Protein AF-A0ABD1WN96-F1 (afdb_monomer_lite)

Sequence (170 aa):
MPVSLEPLDVGVQIQYNFCCPISLELMRDPVTICTGQMYDRTSIESWVATENTTCPVTRSPLTDFTPILNHTLRRLIQEWCVANWSFGGEIIPTSKQPTYSTMVKNLLNQASSRSAPFDLRLSALRRLRGLTHDSVKNRSVIARNNAREILLAIAFFNLDSNSNSSEFSH

Structure (mmCIF, N/CA/C/O backbone):
data_AF-A0ABD1WN96-F1
#
_entry.id   AF-A0ABD1WN96-F1
#
loop_
_atom_site.group_PDB
_atom_site.id
_atom_site.type_symbol
_atom_site.label_atom_id
_atom_site.label_alt_id
_atom_site.label_comp_id
_atom_site.label_asym_id
_atom_site.label_entity_id
_atom_site.label_seq_id
_atom_site.pdbx_PDB_ins_code
_atom_site.Cartn_x
_atom_site.Cartn_y
_atom_site.Cartn_z
_atom_site.occupancy
_atom_site.B_iso_or_equiv
_atom_site.auth_seq_id
_atom_site.auth_comp_id
_atom_site.auth_asym_id
_atom_site.auth_atom_id
_atom_site.pdbx_PDB_model_num
ATOM 1 N N . MET A 1 1 ? -17.268 47.564 -22.026 1.00 39.34 1 MET A N 1
ATOM 2 C CA . MET A 1 1 ? -16.910 46.941 -20.735 1.00 39.34 1 MET A CA 1
ATOM 3 C C . MET A 1 1 ? -16.570 45.486 -21.015 1.00 39.34 1 MET A C 1
ATOM 5 O O . MET A 1 1 ? -17.352 44.861 -21.722 1.00 39.34 1 MET A O 1
ATOM 9 N N . PRO A 1 2 ? -15.393 44.985 -20.610 1.00 42.41 2 PRO A N 1
ATOM 10 C CA . PRO A 1 2 ? -14.973 43.625 -20.926 1.00 42.41 2 PRO A CA 1
ATOM 11 C C . PRO A 1 2 ? -15.744 42.621 -20.061 1.00 42.41 2 PRO A C 1
ATOM 13 O O . PRO A 1 2 ? -15.842 42.785 -18.849 1.00 42.41 2 PRO A O 1
ATOM 16 N N . VAL A 1 3 ? -16.304 41.599 -20.706 1.00 36.00 3 VAL A N 1
ATOM 17 C CA . VAL A 1 3 ? -16.844 40.404 -20.052 1.00 36.00 3 VAL A CA 1
ATOM 18 C C . VAL A 1 3 ? -15.642 39.579 -19.598 1.00 36.00 3 VAL A C 1
ATOM 20 O O . VAL A 1 3 ? -14.926 39.024 -20.430 1.00 36.00 3 VAL A O 1
ATOM 23 N N . SER A 1 4 ? -15.379 39.565 -18.291 1.00 37.28 4 SER A N 1
ATOM 24 C CA . SER A 1 4 ? -14.404 38.659 -17.687 1.00 37.28 4 SER A CA 1
ATOM 25 C C . SER A 1 4 ? -14.896 37.227 -17.856 1.00 37.28 4 SER A C 1
ATOM 27 O O . SER A 1 4 ? -15.958 36.861 -17.358 1.00 37.28 4 SER A O 1
ATOM 29 N N . LEU A 1 5 ? -14.120 36.428 -18.582 1.00 44.72 5 LEU A N 1
ATOM 30 C CA . LEU A 1 5 ? -14.205 34.976 -18.540 1.00 44.72 5 LEU A CA 1
ATOM 31 C C . LEU A 1 5 ? -13.760 34.549 -17.136 1.00 44.72 5 LEU A C 1
ATOM 33 O O . LEU A 1 5 ? -12.572 34.604 -16.822 1.00 44.72 5 LEU A O 1
ATOM 37 N N . GLU A 1 6 ? -14.717 34.187 -16.284 1.00 44.81 6 GLU A N 1
ATOM 38 C CA . GLU A 1 6 ? -14.441 33.464 -15.041 1.00 44.81 6 GLU A CA 1
ATOM 39 C C . GLU A 1 6 ? -13.684 32.171 -15.398 1.00 44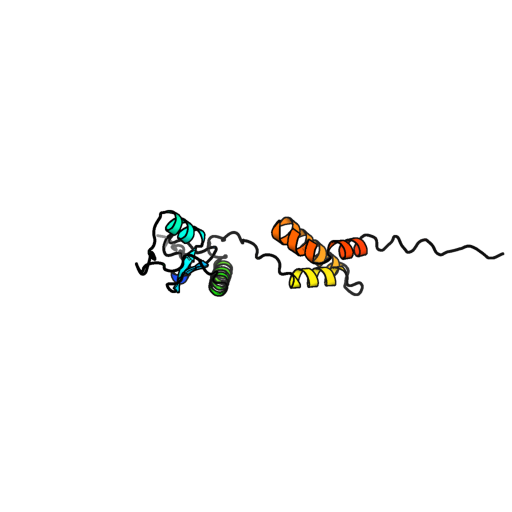.81 6 GLU A C 1
ATOM 41 O O . GLU A 1 6 ? -14.123 31.438 -16.296 1.00 44.81 6 GLU A O 1
ATOM 46 N N . PRO A 1 7 ? -12.544 31.868 -14.755 1.00 43.16 7 PRO A N 1
ATOM 47 C CA . PRO A 1 7 ? -11.903 30.577 -14.921 1.00 43.16 7 PRO A CA 1
ATOM 48 C C . PRO A 1 7 ? -12.862 29.519 -14.380 1.00 43.16 7 PRO A C 1
ATOM 50 O O . PRO A 1 7 ? -13.301 29.610 -13.236 1.00 43.16 7 PRO A O 1
ATOM 53 N N . LEU A 1 8 ? -13.192 28.518 -15.195 1.00 40.47 8 LEU A N 1
ATOM 54 C CA . LEU A 1 8 ? -13.813 27.294 -14.705 1.00 40.47 8 LEU A CA 1
ATOM 55 C C . LEU A 1 8 ? -12.896 26.742 -13.609 1.00 40.47 8 LEU A C 1
ATOM 57 O O . LEU A 1 8 ? -11.812 26.240 -13.911 1.00 40.47 8 LEU A O 1
ATOM 61 N N . ASP A 1 9 ? -13.314 26.873 -12.353 1.00 46.03 9 ASP A N 1
ATOM 62 C CA . ASP A 1 9 ? -12.767 26.106 -11.245 1.00 46.03 9 ASP A CA 1
ATOM 63 C C . ASP A 1 9 ? -13.087 24.641 -11.543 1.00 46.03 9 ASP A C 1
ATOM 65 O O . ASP A 1 9 ? -14.139 24.109 -11.186 1.00 46.03 9 ASP A O 1
ATOM 69 N N . VAL A 1 10 ? -12.212 23.992 -12.312 1.00 46.16 10 VAL A N 1
ATOM 70 C CA . VAL A 1 10 ? -12.230 22.544 -12.511 1.00 46.16 10 VAL A CA 1
ATOM 71 C C . VAL A 1 10 ? -11.666 21.933 -11.231 1.00 46.16 10 VAL A C 1
ATOM 73 O O . VAL A 1 10 ? -10.596 21.330 -11.215 1.00 46.16 10 VAL A O 1
ATOM 76 N N . GLY A 1 11 ? -12.378 22.155 -10.126 1.00 49.38 11 GLY A N 1
ATOM 77 C CA . GLY A 1 11 ? -12.116 21.519 -8.854 1.00 49.38 11 GLY A CA 1
ATOM 78 C C . GLY A 1 11 ? -12.316 20.025 -9.047 1.00 49.38 11 GLY A C 1
ATOM 79 O O . GLY A 1 11 ? -13.407 19.561 -9.384 1.00 49.38 11 GLY A O 1
ATOM 80 N N . VAL A 1 12 ? -11.242 19.263 -8.884 1.00 56.31 12 VAL A N 1
ATOM 81 C CA . VAL A 1 12 ? -11.274 17.804 -8.910 1.00 56.31 12 VAL A CA 1
ATOM 82 C C . VAL A 1 12 ? -12.282 17.320 -7.861 1.00 56.31 12 VAL A C 1
ATOM 84 O O . VAL A 1 12 ? -12.008 17.347 -6.663 1.00 56.31 12 VAL A O 1
ATOM 87 N N . GLN A 1 13 ? -13.466 16.882 -8.297 1.00 59.56 13 GLN A N 1
ATOM 88 C CA . GLN A 1 13 ? -14.467 16.314 -7.396 1.00 59.56 13 GLN A CA 1
ATOM 89 C C . GLN A 1 13 ? -14.025 14.915 -6.973 1.00 59.56 13 GLN A C 1
ATOM 91 O O . GLN A 1 13 ? -14.141 13.937 -7.720 1.00 59.56 13 GLN A O 1
ATOM 96 N N . ILE A 1 14 ? -13.498 14.824 -5.754 1.00 67.00 14 ILE A N 1
ATOM 97 C CA . ILE A 1 14 ? -13.201 13.547 -5.115 1.00 67.00 14 ILE A CA 1
ATOM 98 C C . ILE A 1 14 ? -14.518 12.830 -4.852 1.00 67.00 14 ILE A C 1
ATOM 100 O O . ILE A 1 14 ? -15.425 13.387 -4.231 1.00 67.00 14 ILE A O 1
ATOM 104 N N . GLN A 1 15 ? -14.642 11.586 -5.317 1.00 75.19 15 GLN A N 1
ATOM 105 C CA . GLN A 1 15 ? -15.803 10.786 -4.949 1.00 75.19 15 GLN A CA 1
ATOM 106 C C . GLN A 1 15 ? -15.797 10.556 -3.438 1.00 75.19 15 GLN A C 1
ATOM 108 O O . GLN A 1 15 ? -14.793 10.117 -2.884 1.00 75.19 15 GLN A O 1
ATOM 113 N N . TYR A 1 16 ? -16.9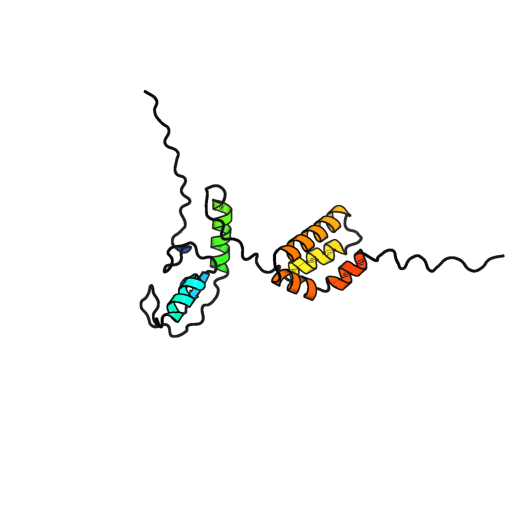37 10.786 -2.785 1.00 74.25 16 TYR A N 1
ATOM 114 C CA . TYR A 1 16 ? -17.097 10.624 -1.334 1.00 74.25 16 TYR A CA 1
ATOM 115 C C . TYR A 1 16 ? -16.633 9.248 -0.818 1.00 74.25 16 TYR A C 1
ATOM 117 O O . TYR A 1 16 ? -16.118 9.142 0.289 1.00 74.25 16 TYR A O 1
ATOM 125 N N . ASN A 1 17 ? -16.744 8.206 -1.651 1.00 78.94 17 ASN A N 1
ATOM 126 C CA . ASN A 1 17 ? -16.298 6.840 -1.361 1.00 78.94 17 ASN A CA 1
ATOM 127 C C . ASN A 1 17 ? -14.775 6.679 -1.225 1.00 78.94 17 ASN A C 1
ATOM 129 O O . ASN A 1 17 ? -14.309 5.634 -0.774 1.00 78.94 17 ASN A O 1
ATOM 133 N N . PHE A 1 18 ? -13.995 7.673 -1.648 1.00 84.31 18 PHE A N 1
ATOM 134 C CA . PHE A 1 18 ? -12.538 7.681 -1.540 1.00 84.31 18 PHE A CA 1
ATOM 135 C C . PHE A 1 18 ? -12.041 8.454 -0.319 1.00 84.31 18 PHE A C 1
ATOM 137 O O . PHE A 1 18 ? -10.856 8.369 0.004 1.00 84.31 18 PHE A O 1
ATOM 144 N N . CYS A 1 19 ? -12.925 9.177 0.370 1.00 85.88 19 CYS A N 1
ATOM 145 C CA . CYS A 1 19 ? -12.580 9.952 1.551 1.00 85.88 19 CYS A CA 1
ATOM 146 C C . CYS A 1 19 ? -12.834 9.154 2.830 1.00 85.88 19 CYS A C 1
ATOM 148 O O . CYS A 1 19 ? -13.842 8.463 2.971 1.00 85.88 19 CYS A O 1
ATOM 150 N N . CYS A 1 20 ? -11.921 9.267 3.789 1.00 87.31 20 CYS A N 1
ATOM 151 C CA . CYS A 1 20 ? -12.079 8.696 5.116 1.00 87.31 20 CYS A CA 1
ATOM 152 C C . CYS A 1 20 ? -13.243 9.390 5.844 1.00 87.31 20 CYS A C 1
ATOM 154 O O . CYS A 1 20 ? -13.211 10.609 5.982 1.00 87.31 20 CYS A O 1
ATOM 156 N N . PRO A 1 21 ? -14.229 8.662 6.396 1.00 87.06 21 PRO A N 1
ATOM 157 C CA . PRO A 1 21 ? -15.321 9.283 7.150 1.00 87.06 21 PRO A CA 1
ATOM 158 C C . PRO A 1 21 ? -14.878 9.995 8.439 1.00 87.06 21 PRO A C 1
ATOM 160 O O . PRO A 1 21 ? -15.650 10.770 8.992 1.00 87.06 21 PRO A O 1
ATOM 163 N N . ILE A 1 22 ? -13.670 9.706 8.941 1.00 86.94 22 ILE A N 1
ATOM 164 C CA . ILE A 1 22 ? -13.111 10.331 10.150 1.00 86.94 22 ILE A CA 1
ATOM 165 C C . ILE A 1 22 ? -12.330 11.596 9.785 1.00 86.94 22 ILE A C 1
ATOM 167 O O . ILE A 1 22 ? -12.624 12.661 10.314 1.00 86.94 22 ILE A O 1
ATOM 171 N N . SER A 1 23 ? -11.330 11.487 8.900 1.00 84.06 23 SER A N 1
ATOM 172 C CA . SER A 1 23 ? -10.483 12.634 8.541 1.00 84.06 23 SER A CA 1
ATOM 173 C C . SER A 1 23 ? -11.097 13.532 7.470 1.00 84.06 23 SER A C 1
ATOM 175 O O . SER A 1 23 ? -10.634 14.650 7.295 1.00 84.06 23 SER A O 1
ATOM 177 N N . LEU A 1 24 ? -12.122 13.057 6.753 1.00 84.75 24 LEU A N 1
ATOM 178 C CA . LEU A 1 24 ? -12.730 13.706 5.583 1.00 84.75 24 LEU A CA 1
ATOM 179 C C . LEU A 1 24 ? -11.750 13.952 4.424 1.00 84.75 24 LEU A C 1
ATOM 181 O O . LEU A 1 24 ? -12.080 14.630 3.455 1.00 84.75 24 LEU A O 1
ATOM 185 N N . GLU A 1 25 ? -10.571 13.339 4.491 1.00 84.44 25 GLU A N 1
ATOM 186 C CA . GLU A 1 25 ? -9.518 13.419 3.486 1.00 84.44 25 GLU A CA 1
ATOM 187 C C . GLU A 1 25 ? -9.458 12.143 2.647 1.00 84.44 25 GLU A C 1
ATOM 189 O O . GLU A 1 25 ? -9.919 11.074 3.061 1.00 84.44 25 GLU A O 1
ATOM 194 N N . LEU A 1 26 ? -8.839 12.239 1.471 1.00 84.12 26 LEU A N 1
ATOM 195 C CA . LEU A 1 26 ? -8.599 11.105 0.586 1.00 84.12 26 LEU A CA 1
ATOM 196 C C . LEU A 1 26 ? -7.809 9.993 1.305 1.00 84.12 26 LEU A C 1
ATOM 198 O O . LEU A 1 26 ? -6.717 10.228 1.827 1.00 84.12 26 LEU A O 1
ATOM 202 N N . MET A 1 27 ? -8.338 8.766 1.311 1.00 86.75 27 MET A N 1
ATOM 203 C CA . MET A 1 27 ? -7.701 7.635 1.992 1.00 86.75 27 MET A CA 1
ATOM 2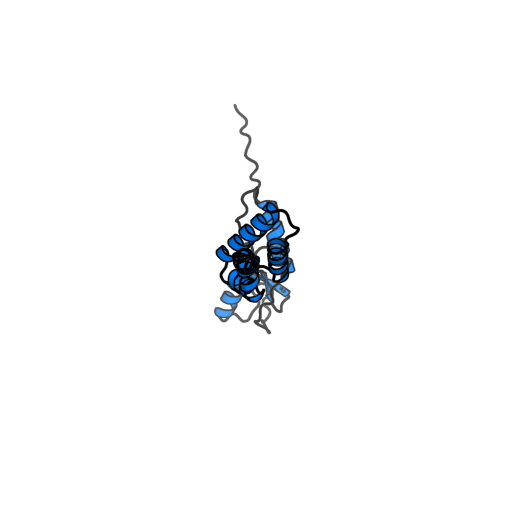04 C C . MET A 1 27 ? -6.373 7.266 1.318 1.00 86.75 27 MET A C 1
ATOM 206 O O . MET A 1 27 ? -6.316 7.031 0.108 1.00 86.75 27 MET A O 1
ATOM 210 N N . ARG A 1 28 ? -5.301 7.136 2.108 1.00 82.44 28 ARG A N 1
ATOM 211 C CA . ARG A 1 28 ? -3.974 6.726 1.616 1.00 82.44 28 ARG A CA 1
ATOM 212 C C . ARG A 1 28 ? -3.771 5.225 1.734 1.00 82.44 28 ARG A C 1
ATOM 214 O O . ARG A 1 28 ? -3.186 4.601 0.843 1.00 82.44 28 ARG A O 1
ATOM 221 N N . ASP A 1 29 ? -4.257 4.648 2.826 1.00 84.44 29 ASP A N 1
ATOM 222 C CA . ASP A 1 29 ? -4.276 3.210 3.052 1.00 84.44 29 ASP A CA 1
ATOM 223 C C . ASP A 1 29 ? -5.686 2.773 3.471 1.00 84.44 29 ASP A C 1
ATOM 225 O O . ASP A 1 29 ? -5.968 2.678 4.668 1.00 84.44 29 ASP A O 1
ATOM 229 N N . PRO A 1 30 ? -6.593 2.549 2.497 1.00 89.25 30 PRO A N 1
ATOM 230 C CA . PRO A 1 30 ? -7.974 2.204 2.791 1.00 89.25 30 PRO A CA 1
ATOM 231 C C . PRO A 1 30 ? -8.058 0.818 3.429 1.00 89.25 30 PRO A C 1
ATOM 233 O O . PRO A 1 30 ? -7.700 -0.201 2.827 1.00 89.25 30 PRO A O 1
ATOM 236 N N . VAL A 1 31 ? -8.582 0.777 4.645 1.00 89.44 31 VAL A N 1
ATOM 237 C CA . VAL A 1 31 ? -8.839 -0.442 5.403 1.00 89.44 31 VAL A CA 1
ATOM 238 C C . VAL A 1 31 ? -10.328 -0.595 5.667 1.00 89.44 31 VAL A C 1
ATOM 240 O O . VAL A 1 31 ? -11.045 0.377 5.881 1.00 89.44 31 VAL A O 1
ATOM 243 N N . THR A 1 32 ? -10.801 -1.832 5.629 1.00 90.00 32 THR A N 1
ATOM 244 C CA . THR A 1 32 ? -12.171 -2.221 5.951 1.00 90.00 32 THR A CA 1
ATOM 245 C C . THR A 1 32 ? -12.199 -2.808 7.353 1.00 90.00 32 THR A C 1
ATOM 247 O O . THR A 1 32 ? -11.374 -3.658 7.689 1.00 90.00 32 THR A O 1
ATOM 250 N N . ILE A 1 33 ? -13.140 -2.352 8.170 1.00 89.56 33 ILE A N 1
ATOM 251 C CA . ILE A 1 33 ? -13.388 -2.924 9.498 1.00 89.56 33 ILE A CA 1
ATOM 252 C C . ILE A 1 33 ? -14.520 -3.955 9.451 1.00 89.56 33 ILE A C 1
ATOM 254 O O . ILE A 1 33 ? -15.225 -4.072 8.450 1.00 89.56 33 ILE A O 1
ATOM 258 N N . CYS A 1 34 ? -14.735 -4.674 10.555 1.00 84.81 34 CYS A N 1
ATOM 259 C CA . CYS A 1 34 ? -15.768 -5.708 10.685 1.00 84.81 34 CYS A CA 1
ATOM 260 C C . CYS A 1 34 ? -17.191 -5.243 10.314 1.00 84.81 34 CYS A C 1
ATOM 262 O O . CYS A 1 34 ? -18.003 -6.046 9.866 1.00 84.81 34 CYS A O 1
ATOM 264 N N . THR A 1 35 ? -17.490 -3.947 10.426 1.00 85.06 35 THR A N 1
ATOM 265 C CA . THR A 1 35 ? -18.787 -3.368 10.032 1.00 85.06 35 THR A CA 1
ATOM 266 C C . THR A 1 35 ? -18.935 -3.133 8.523 1.00 85.06 35 THR A C 1
ATOM 268 O O . THR A 1 35 ? -19.954 -2.603 8.085 1.00 85.06 35 THR A O 1
ATOM 271 N N . GLY A 1 36 ? -17.920 -3.472 7.720 1.00 85.69 36 GLY A N 1
ATOM 272 C CA . GLY A 1 36 ? -17.893 -3.248 6.272 1.00 85.69 36 GLY A CA 1
ATOM 273 C C . GLY A 1 36 ? -17.614 -1.799 5.861 1.00 85.69 36 GLY A C 1
ATOM 274 O O . GLY A 1 36 ? -17.565 -1.502 4.671 1.00 85.69 36 GLY A O 1
ATOM 275 N N . GLN A 1 37 ? -17.418 -0.893 6.824 1.00 87.56 37 GLN A N 1
ATOM 276 C CA . GLN A 1 37 ? -17.052 0.499 6.566 1.00 87.56 37 GLN A CA 1
ATOM 277 C C . GLN A 1 37 ? -15.554 0.636 6.285 1.00 87.56 37 GLN A C 1
ATOM 279 O O . GLN A 1 37 ? -14.739 -0.135 6.803 1.00 87.56 37 GLN A O 1
ATOM 284 N N . MET A 1 38 ? -15.201 1.632 5.472 1.00 89.69 38 MET A N 1
ATOM 285 C CA . MET A 1 38 ? -13.830 1.872 5.025 1.00 89.69 38 MET A CA 1
ATOM 286 C C . MET A 1 38 ? -13.279 3.163 5.624 1.00 89.69 38 MET A C 1
ATOM 288 O O . MET A 1 38 ? -13.957 4.188 5.640 1.00 89.69 38 MET A O 1
ATOM 292 N N . TYR A 1 39 ? -12.041 3.105 6.097 1.00 90.19 39 TYR A N 1
ATOM 293 C CA . TYR A 1 39 ? -11.335 4.220 6.720 1.00 90.19 39 TYR A CA 1
ATOM 294 C C . TYR A 1 39 ? -9.892 4.257 6.234 1.00 90.19 39 TYR A C 1
ATOM 296 O O . TYR A 1 39 ? -9.372 3.258 5.737 1.00 90.19 39 TYR A O 1
ATOM 304 N N . ASP A 1 40 ? -9.214 5.384 6.427 1.00 90.75 40 ASP A N 1
ATOM 305 C CA . ASP A 1 40 ? -7.757 5.376 6.383 1.00 90.75 40 ASP A CA 1
ATOM 306 C C . ASP A 1 40 ? -7.203 4.653 7.619 1.00 90.75 40 ASP A C 1
ATOM 308 O O . ASP A 1 40 ? -7.708 4.837 8.733 1.00 90.75 40 ASP A O 1
ATOM 312 N N . ARG A 1 41 ? -6.155 3.842 7.424 1.00 88.56 41 ARG A N 1
ATOM 313 C CA . ARG A 1 41 ? -5.504 3.076 8.496 1.00 88.56 41 ARG A CA 1
ATOM 314 C C . ARG A 1 41 ? -5.169 3.953 9.702 1.00 88.56 41 ARG A C 1
ATOM 316 O O . ARG A 1 41 ? -5.490 3.582 10.825 1.00 88.56 41 ARG A O 1
ATOM 323 N N . THR A 1 42 ? -4.561 5.116 9.472 1.00 87.94 42 THR A N 1
ATOM 324 C CA . THR A 1 42 ? -4.102 5.983 10.567 1.00 87.94 42 THR A CA 1
ATOM 325 C C . THR A 1 42 ? -5.271 6.546 11.370 1.00 87.94 42 THR A C 1
ATOM 327 O O . THR A 1 42 ? -5.209 6.617 12.596 1.00 87.94 42 THR A O 1
ATOM 330 N N . SER A 1 43 ? -6.373 6.881 10.692 1.00 90.75 43 SER A N 1
ATOM 331 C CA . SER A 1 43 ? -7.571 7.421 11.332 1.00 90.75 43 SER A CA 1
ATOM 332 C C . SER A 1 43 ? -8.267 6.386 12.212 1.00 90.75 43 SER A C 1
ATOM 334 O O . SER A 1 43 ? -8.640 6.703 13.339 1.00 90.75 43 SER A O 1
ATOM 336 N N . ILE A 1 44 ? -8.436 5.150 11.726 1.00 88.81 44 ILE A N 1
ATOM 337 C CA . ILE A 1 44 ? -9.101 4.105 12.514 1.00 88.81 44 ILE A CA 1
ATOM 338 C C . ILE A 1 44 ? -8.212 3.586 13.648 1.00 88.81 44 ILE A C 1
ATOM 340 O O . ILE A 1 44 ? -8.712 3.339 14.741 1.00 88.81 44 ILE A O 1
ATOM 344 N N . GLU A 1 45 ? -6.897 3.487 13.434 1.00 88.31 45 GLU A N 1
ATOM 345 C CA . GLU A 1 45 ? -5.950 3.127 14.495 1.00 88.31 45 GLU A CA 1
ATOM 346 C C . GLU A 1 45 ? -5.953 4.188 15.606 1.00 88.31 45 GLU A C 1
ATOM 348 O O . GLU A 1 45 ? -6.049 3.840 16.782 1.00 88.31 45 GLU A O 1
ATOM 353 N N . SER A 1 46 ? -5.949 5.479 15.252 1.00 89.31 46 SER A N 1
ATOM 354 C CA . SER A 1 46 ? -6.068 6.573 16.227 1.00 89.31 46 SER A CA 1
ATOM 355 C C . SER A 1 46 ? -7.412 6.561 16.963 1.00 89.31 46 SER A C 1
ATOM 357 O O . SER A 1 46 ? -7.463 6.853 18.159 1.00 89.31 46 SER A O 1
ATOM 359 N N . TRP A 1 47 ? -8.504 6.235 16.266 1.00 89.06 47 TRP A N 1
ATOM 360 C CA . TRP A 1 47 ? -9.834 6.137 16.867 1.00 89.06 47 TRP A CA 1
ATOM 361 C C . TRP A 1 47 ? -9.884 5.061 17.955 1.00 89.06 47 TRP A C 1
ATOM 363 O O . TRP A 1 47 ? -10.304 5.345 19.077 1.00 89.06 47 TRP A O 1
ATOM 373 N N . VAL A 1 48 ? -9.390 3.860 17.643 1.00 86.25 48 VAL A N 1
ATOM 374 C CA . VAL A 1 48 ? -9.324 2.730 18.582 1.00 86.25 48 VAL A CA 1
ATOM 375 C C . VAL A 1 48 ? -8.343 3.011 19.724 1.00 86.25 48 VAL A C 1
ATOM 377 O O . VAL A 1 48 ? -8.619 2.659 20.868 1.00 86.25 48 VAL A O 1
ATOM 380 N N . ALA A 1 49 ? -7.233 3.705 19.449 1.00 86.50 49 ALA A N 1
ATOM 381 C CA . ALA A 1 49 ? -6.266 4.108 20.471 1.00 86.50 49 ALA A CA 1
ATOM 382 C C . ALA A 1 49 ? -6.842 5.091 21.509 1.00 86.50 49 ALA A C 1
ATOM 384 O O . ALA A 1 49 ? -6.319 5.179 22.614 1.00 86.50 49 ALA A O 1
ATOM 385 N N . THR A 1 50 ? -7.930 5.796 21.181 1.00 86.25 50 THR A N 1
ATOM 386 C CA . THR A 1 50 ? -8.626 6.730 22.089 1.00 86.25 50 THR A CA 1
ATOM 387 C C . THR A 1 50 ? -9.715 6.018 22.918 1.00 86.25 50 THR A C 1
ATOM 389 O O . THR A 1 50 ? -10.703 6.627 23.305 1.00 86.25 50 THR A O 1
ATOM 392 N N . GLU A 1 51 ? -9.578 4.706 23.144 1.00 81.56 51 GLU A N 1
ATOM 393 C CA . GLU A 1 51 ? -10.536 3.843 23.867 1.00 81.56 51 GLU A CA 1
ATOM 394 C C . GLU A 1 51 ? -11.951 3.772 23.252 1.00 81.56 51 GLU A C 1
ATOM 396 O O . GLU A 1 51 ? -12.889 3.254 23.863 1.00 81.56 51 GLU A O 1
ATOM 401 N N . ASN A 1 52 ? -12.126 4.221 22.005 1.00 83.12 52 ASN A N 1
ATOM 402 C CA . ASN A 1 52 ? -13.407 4.092 21.320 1.00 83.12 52 ASN A CA 1
ATOM 403 C C . ASN A 1 52 ? -13.593 2.663 20.797 1.00 83.12 52 ASN A C 1
ATOM 405 O O . ASN A 1 52 ? -12.892 2.201 19.898 1.00 83.12 52 ASN A O 1
ATOM 409 N N . THR A 1 53 ? -14.608 1.978 21.316 1.00 83.56 53 THR A N 1
ATOM 410 C CA . THR A 1 53 ? -14.954 0.591 20.954 1.00 83.56 53 THR A CA 1
ATOM 411 C C . THR A 1 53 ? -16.107 0.494 19.956 1.00 83.56 53 THR A C 1
ATOM 413 O O . THR A 1 53 ? -16.664 -0.579 19.742 1.00 83.56 53 THR A O 1
ATOM 416 N N . THR A 1 54 ? -16.494 1.606 19.331 1.00 87.31 54 THR A N 1
ATOM 417 C CA . THR A 1 54 ? -17.624 1.667 18.395 1.00 87.31 54 THR A CA 1
ATOM 418 C C . THR A 1 54 ? -17.186 2.141 17.019 1.00 87.31 54 THR A C 1
ATOM 420 O O . THR A 1 54 ? -16.205 2.865 16.869 1.00 87.31 54 THR A O 1
ATOM 423 N N . CYS A 1 55 ? -17.913 1.725 15.986 1.00 84.62 55 CYS A N 1
ATOM 424 C CA . CYS A 1 55 ? -17.698 2.204 14.630 1.00 84.62 55 CYS A CA 1
ATOM 425 C C . CYS A 1 55 ? -18.173 3.667 14.504 1.00 84.62 55 CYS A C 1
ATOM 427 O O . CYS A 1 55 ? -19.337 3.938 14.809 1.00 84.62 55 CYS A O 1
ATOM 429 N N . PRO A 1 56 ? -17.346 4.595 13.983 1.00 84.19 56 PRO A N 1
ATOM 430 C CA . PRO A 1 56 ? -17.707 6.012 13.852 1.00 84.19 56 PRO A CA 1
ATOM 431 C C . PRO A 1 56 ? -18.982 6.272 13.039 1.00 84.19 56 PRO A C 1
ATOM 433 O O . PRO A 1 56 ? -19.716 7.216 13.315 1.00 84.19 56 PRO A O 1
ATOM 436 N N . VAL A 1 57 ? -19.248 5.435 12.029 1.00 85.62 57 VAL A N 1
ATOM 437 C CA . VAL A 1 57 ? -20.371 5.621 11.094 1.00 85.62 57 VAL A CA 1
ATOM 438 C C . VAL A 1 57 ? -21.616 4.879 11.570 1.00 85.62 57 VAL A C 1
ATOM 440 O O . VAL A 1 57 ? -22.688 5.465 11.676 1.00 85.62 57 VAL A O 1
ATOM 443 N N . THR A 1 58 ? -21.490 3.587 11.881 1.00 85.06 58 THR A N 1
ATOM 444 C CA . THR A 1 58 ? -22.645 2.741 12.234 1.00 85.06 58 THR A CA 1
ATOM 445 C C . THR A 1 58 ? -22.986 2.776 13.720 1.00 85.06 58 THR A C 1
ATOM 447 O O . THR A 1 58 ? -24.004 2.214 14.116 1.00 85.06 58 THR A O 1
ATOM 450 N N . ARG A 1 59 ? -22.123 3.376 14.556 1.00 84.75 59 ARG A N 1
ATOM 451 C CA . ARG A 1 59 ? -22.216 3.394 16.029 1.00 84.75 59 ARG A CA 1
ATOM 452 C C . ARG A 1 59 ? -22.350 2.008 16.667 1.00 84.75 59 ARG A C 1
ATOM 454 O O . ARG A 1 59 ? -22.715 1.887 17.831 1.00 84.75 59 ARG A O 1
ATOM 461 N N . SER A 1 60 ? -22.048 0.960 15.906 1.00 84.50 60 SER A N 1
ATOM 462 C CA . SER A 1 60 ? -22.115 -0.427 16.355 1.00 84.50 60 SER A CA 1
ATOM 463 C C . SER A 1 60 ? -20.816 -0.809 17.070 1.00 84.50 60 SER A C 1
ATOM 465 O O . SER A 1 60 ? -19.757 -0.302 16.683 1.00 84.50 60 SER A O 1
ATOM 467 N N . PRO A 1 61 ? -20.860 -1.676 18.095 1.00 85.00 61 PRO A N 1
ATOM 468 C CA . PRO A 1 61 ? -19.661 -2.116 18.800 1.00 85.00 61 PRO A CA 1
ATOM 469 C C . PRO A 1 61 ? -18.724 -2.883 17.859 1.00 85.00 61 PRO A C 1
ATOM 471 O O . PRO A 1 61 ? -19.155 -3.764 17.113 1.00 85.00 61 PRO A O 1
ATOM 474 N N . LEU A 1 62 ? -17.438 -2.543 17.897 1.00 82.94 62 LEU A N 1
ATOM 475 C CA . LEU A 1 62 ? -16.386 -3.235 17.163 1.00 82.94 62 LEU A CA 1
ATOM 476 C C . LEU A 1 62 ? -16.052 -4.523 17.915 1.00 82.94 62 LEU A C 1
ATOM 478 O O . LEU A 1 62 ? -15.464 -4.494 18.991 1.00 82.94 62 LEU A O 1
ATOM 482 N N . THR A 1 63 ? -16.470 -5.660 17.363 1.00 80.12 63 THR A N 1
ATOM 483 C CA . THR A 1 63 ? -16.145 -6.985 17.922 1.00 80.12 63 THR A CA 1
ATOM 484 C C . THR A 1 63 ? -14.723 -7.411 17.566 1.00 80.12 63 THR A C 1
ATOM 486 O O . THR A 1 63 ? -14.100 -8.178 18.293 1.00 80.12 63 THR A O 1
ATOM 489 N N . ASP A 1 64 ? -14.216 -6.894 16.448 1.00 79.69 64 ASP A N 1
ATOM 490 C CA . ASP A 1 64 ? -12.863 -7.110 15.960 1.00 79.69 64 ASP A CA 1
ATOM 491 C C . ASP A 1 64 ? -12.240 -5.761 15.587 1.00 79.69 64 ASP A C 1
ATOM 493 O O . ASP A 1 64 ? -12.845 -4.950 14.875 1.00 79.69 64 ASP A O 1
ATOM 497 N N . PHE A 1 65 ? -11.032 -5.542 16.099 1.00 78.88 65 PHE A N 1
ATOM 498 C CA . PHE A 1 65 ? -10.235 -4.336 15.903 1.00 78.88 65 PHE A CA 1
ATOM 499 C C . PHE A 1 65 ? -9.162 -4.520 14.836 1.00 78.88 65 PHE A C 1
ATOM 501 O O . PHE A 1 65 ? -8.382 -3.599 14.623 1.00 78.88 65 PHE A O 1
ATOM 508 N N . THR A 1 66 ? -9.088 -5.681 14.180 1.00 82.62 66 THR A N 1
ATOM 509 C CA . THR A 1 66 ? -8.123 -5.918 13.108 1.00 82.62 66 THR A CA 1
ATOM 510 C C . THR A 1 66 ? -8.622 -5.302 11.792 1.00 82.62 66 THR A C 1
ATOM 512 O O . THR A 1 66 ? -9.585 -5.783 11.193 1.00 82.62 66 THR A O 1
ATOM 515 N N . PRO A 1 67 ? -8.011 -4.202 11.307 1.00 84.38 67 PRO A N 1
ATOM 516 C CA . PRO A 1 67 ? -8.433 -3.593 10.057 1.00 84.38 67 PRO A CA 1
ATOM 517 C C . PRO A 1 67 ? -7.883 -4.407 8.878 1.00 84.38 67 PRO A C 1
ATOM 519 O O . PRO A 1 67 ? -6.680 -4.670 8.782 1.00 84.38 67 PRO A O 1
ATOM 522 N N . ILE A 1 68 ? -8.758 -4.787 7.948 1.00 85.88 68 ILE A N 1
ATOM 523 C CA . ILE A 1 68 ? -8.398 -5.572 6.765 1.00 85.88 68 ILE A CA 1
ATOM 524 C C . ILE A 1 68 ? -8.092 -4.617 5.612 1.00 85.88 68 ILE A C 1
ATOM 526 O O . ILE A 1 68 ? -8.921 -3.798 5.226 1.00 85.88 68 ILE A O 1
ATOM 530 N N . LEU A 1 69 ? -6.902 -4.719 5.023 1.00 86.88 69 LEU A N 1
ATOM 531 C CA . LEU A 1 69 ? -6.509 -3.879 3.890 1.00 86.88 69 LEU A CA 1
ATOM 532 C C . LEU A 1 69 ? -7.392 -4.137 2.656 1.00 86.88 69 LEU A C 1
ATOM 534 O O . LEU A 1 69 ? -7.479 -5.267 2.177 1.00 86.88 69 LEU A O 1
ATOM 538 N N . ASN A 1 70 ? -7.978 -3.078 2.085 1.00 85.50 70 ASN A N 1
ATOM 539 C CA . ASN A 1 70 ? -8.773 -3.169 0.861 1.00 85.50 70 ASN A CA 1
ATOM 540 C C . ASN A 1 70 ? -7.928 -2.812 -0.371 1.00 85.50 70 ASN A C 1
ATOM 542 O O . ASN A 1 70 ? -7.802 -1.653 -0.775 1.00 85.50 70 ASN A O 1
ATOM 546 N N . HIS A 1 71 ? -7.342 -3.838 -0.990 1.00 81.50 71 HIS A N 1
ATOM 547 C CA . HIS A 1 71 ? -6.500 -3.676 -2.176 1.00 81.50 71 HIS A CA 1
ATOM 548 C C . HIS A 1 71 ? -7.248 -3.098 -3.384 1.00 81.50 71 HIS A C 1
ATOM 550 O O . HIS A 1 71 ? -6.662 -2.326 -4.145 1.00 81.50 71 HIS A O 1
ATOM 556 N N . THR A 1 72 ? -8.525 -3.450 -3.553 1.00 84.44 72 THR A N 1
ATOM 557 C CA . THR A 1 72 ? -9.352 -2.982 -4.671 1.00 84.44 72 THR A CA 1
ATOM 558 C C . THR A 1 72 ? -9.602 -1.484 -4.563 1.00 84.44 72 THR A C 1
ATOM 560 O O . THR A 1 72 ? -9.311 -0.752 -5.505 1.00 84.44 72 THR A O 1
ATOM 563 N N . LEU A 1 73 ? -10.053 -1.008 -3.397 1.00 84.44 73 LEU A N 1
ATOM 564 C CA . LEU A 1 73 ? -10.286 0.418 -3.175 1.00 84.44 73 LEU A CA 1
ATOM 565 C C . LEU A 1 73 ? -8.985 1.215 -3.299 1.00 84.44 73 LEU A C 1
ATOM 567 O O . LEU A 1 73 ? -8.960 2.252 -3.955 1.00 84.44 73 LEU A O 1
ATOM 571 N N . ARG A 1 74 ? -7.880 0.698 -2.748 1.00 84.50 74 ARG A N 1
ATOM 572 C CA . ARG A 1 74 ? -6.568 1.344 -2.875 1.00 84.50 74 ARG A CA 1
ATOM 573 C C . ARG A 1 74 ? -6.175 1.550 -4.334 1.00 84.50 74 ARG A C 1
ATOM 575 O O . ARG A 1 74 ? -5.659 2.608 -4.678 1.00 84.50 74 ARG A O 1
ATOM 582 N N . ARG A 1 75 ? -6.425 0.557 -5.189 1.00 81.44 75 ARG A N 1
ATOM 583 C CA . ARG A 1 75 ? -6.152 0.657 -6.623 1.00 81.44 75 ARG A CA 1
ATOM 584 C C . ARG A 1 75 ? -7.070 1.668 -7.314 1.00 81.44 75 ARG A C 1
ATOM 586 O O . ARG A 1 75 ? -6.576 2.461 -8.104 1.00 81.44 75 ARG A O 1
ATOM 593 N N . LEU A 1 76 ? -8.363 1.681 -6.992 1.00 83.75 76 LEU A N 1
ATOM 594 C CA . LEU A 1 76 ? -9.317 2.638 -7.566 1.00 83.75 76 LEU A CA 1
ATOM 595 C C . LEU A 1 76 ? -8.965 4.086 -7.207 1.00 83.75 76 LEU A C 1
ATOM 597 O O . LEU A 1 76 ? -8.955 4.947 -8.081 1.00 83.75 76 LEU A O 1
ATOM 601 N N . ILE A 1 77 ? -8.604 4.340 -5.946 1.00 82.44 77 ILE A N 1
ATOM 602 C CA . ILE A 1 77 ? -8.141 5.658 -5.492 1.00 82.44 77 ILE A CA 1
ATOM 603 C C . ILE A 1 77 ? -6.879 6.068 -6.256 1.00 82.44 77 ILE A C 1
ATOM 605 O O . ILE A 1 77 ? -6.774 7.200 -6.715 1.00 82.44 77 ILE A O 1
ATOM 609 N N . GLN A 1 78 ? -5.938 5.141 -6.452 1.00 78.06 78 GLN A N 1
ATOM 610 C CA . GLN A 1 78 ? -4.720 5.402 -7.224 1.00 78.06 78 GLN A CA 1
ATOM 611 C C . GLN A 1 78 ? -5.012 5.735 -8.689 1.00 78.06 78 GLN A C 1
ATOM 613 O O . GLN A 1 78 ? -4.461 6.701 -9.211 1.00 78.06 78 GLN A O 1
ATOM 618 N N . GLU A 1 79 ? -5.864 4.953 -9.350 1.00 78.69 79 GLU A N 1
ATOM 619 C CA . GLU A 1 79 ? -6.276 5.202 -10.735 1.00 78.69 79 GLU A CA 1
ATOM 620 C C . GLU A 1 79 ? -6.970 6.566 -10.857 1.00 78.69 79 GLU A C 1
ATOM 622 O O . GLU A 1 79 ? -6.661 7.337 -11.767 1.00 78.69 79 GLU A O 1
ATOM 627 N N . TRP A 1 80 ? -7.818 6.916 -9.888 1.00 79.44 80 TRP A N 1
ATOM 628 C CA . TRP A 1 80 ? -8.465 8.222 -9.813 1.00 79.44 80 TRP A CA 1
ATOM 629 C C . TRP A 1 80 ? -7.460 9.367 -9.598 1.00 79.44 80 TRP A C 1
ATOM 631 O O . TRP A 1 80 ? -7.551 10.380 -10.291 1.00 79.44 80 TRP A O 1
ATOM 641 N N . CYS A 1 81 ? -6.461 9.211 -8.722 1.00 74.06 81 CYS A N 1
ATOM 642 C CA . CYS A 1 81 ? -5.402 10.210 -8.534 1.00 74.06 81 CYS A CA 1
ATOM 643 C C . CYS A 1 81 ? -4.589 10.436 -9.812 1.00 74.06 81 CYS A C 1
ATOM 645 O O . CYS A 1 81 ? -4.253 11.570 -10.133 1.00 74.06 81 CYS A O 1
ATOM 647 N N . VAL A 1 82 ? -4.269 9.366 -10.548 1.00 71.56 82 VAL A N 1
ATOM 648 C CA . VAL A 1 82 ? -3.521 9.460 -11.811 1.00 71.56 82 VAL A CA 1
ATOM 649 C C . VAL A 1 82 ? -4.353 10.157 -12.886 1.00 71.56 82 VAL A C 1
ATOM 651 O O . VAL A 1 82 ? -3.830 11.011 -13.596 1.00 71.56 82 VAL A O 1
ATOM 654 N N . ALA A 1 83 ? -5.643 9.831 -12.992 1.00 70.06 83 ALA A N 1
ATOM 655 C CA . ALA A 1 83 ? -6.540 10.438 -13.974 1.00 70.06 83 ALA A CA 1
ATOM 656 C C . ALA A 1 83 ? -6.814 11.927 -13.695 1.00 70.06 83 ALA A C 1
ATOM 658 O O . ALA A 1 83 ? -6.937 12.714 -14.630 1.00 70.06 83 ALA A O 1
ATOM 659 N N . ASN A 1 84 ? -6.874 12.324 -12.420 1.00 67.62 84 ASN A N 1
ATOM 660 C CA . ASN A 1 84 ? -7.161 13.702 -12.005 1.00 67.62 84 ASN A CA 1
ATOM 661 C C . ASN A 1 84 ? -5.903 14.521 -11.666 1.00 67.62 84 ASN A C 1
ATOM 663 O O . ASN A 1 84 ? -6.001 15.682 -11.266 1.00 67.62 84 ASN A O 1
ATOM 667 N N . TRP A 1 85 ? -4.716 13.944 -11.876 1.00 61.56 85 TRP A N 1
ATOM 668 C CA . TRP A 1 85 ? -3.415 14.587 -11.673 1.00 61.56 85 TRP A CA 1
ATOM 669 C C . TRP A 1 85 ? -3.285 15.921 -12.424 1.00 61.56 85 TRP A C 1
ATOM 671 O O . TRP A 1 85 ? -2.691 16.871 -11.922 1.00 61.56 85 TRP A O 1
ATOM 681 N N . SER A 1 86 ? -3.857 16.011 -13.627 1.00 54.59 86 SER A N 1
ATOM 682 C CA . SER A 1 86 ? -3.764 17.190 -14.497 1.00 54.59 86 SER A CA 1
ATOM 683 C C . SER A 1 86 ? -4.516 18.423 -13.980 1.00 54.59 86 SER A C 1
ATOM 685 O O . SER A 1 86 ? -4.323 19.505 -14.525 1.00 54.59 86 SER A O 1
ATOM 687 N N . PHE A 1 87 ? -5.349 18.270 -12.947 1.00 53.59 87 PHE A N 1
ATOM 688 C CA . PHE A 1 87 ? -6.268 19.303 -12.457 1.00 53.59 87 PHE A CA 1
ATOM 689 C C . PHE A 1 87 ? -6.003 19.718 -10.997 1.00 53.59 87 PHE A C 1
ATOM 691 O O . PHE A 1 87 ? -6.844 20.355 -10.375 1.00 53.59 87 PHE A O 1
ATOM 698 N N . GLY A 1 88 ? -4.833 19.384 -10.435 1.00 47.56 88 GLY A N 1
ATOM 699 C CA . GLY A 1 88 ? -4.434 19.853 -9.098 1.00 47.56 88 GLY A CA 1
ATOM 700 C C . GLY A 1 88 ? -4.840 18.948 -7.930 1.00 47.56 88 GLY A C 1
ATOM 701 O O . GLY A 1 88 ? -4.827 19.393 -6.786 1.00 47.56 88 GLY A O 1
ATOM 702 N N . GLY A 1 89 ? -5.171 17.677 -8.186 1.00 47.50 89 GLY A N 1
ATOM 703 C CA . GLY A 1 89 ? -5.377 16.692 -7.121 1.00 47.50 89 GLY A CA 1
ATOM 704 C C . GLY A 1 89 ? -4.082 16.423 -6.349 1.00 47.50 89 GLY A C 1
ATOM 705 O O . GLY A 1 89 ? -3.050 16.126 -6.955 1.00 47.50 89 GLY A O 1
ATOM 706 N N . GLU A 1 90 ? -4.130 16.518 -5.016 1.00 46.91 90 GLU A N 1
ATOM 707 C CA . GLU A 1 90 ? -2.996 16.179 -4.159 1.00 46.91 90 GLU A CA 1
ATOM 708 C C . GLU A 1 90 ? -2.474 14.780 -4.485 1.00 46.91 90 GLU A C 1
ATOM 710 O O . GLU A 1 90 ? -3.173 13.763 -4.438 1.00 46.91 90 GLU A O 1
ATOM 715 N N . ILE A 1 91 ? -1.191 14.739 -4.810 1.00 47.53 91 ILE A N 1
ATOM 716 C CA . ILE A 1 91 ? -0.451 13.514 -5.025 1.00 47.53 91 ILE A CA 1
ATOM 717 C C . ILE A 1 91 ? -0.342 12.853 -3.663 1.00 47.53 91 ILE A C 1
ATOM 719 O O . ILE A 1 91 ? 0.480 13.277 -2.853 1.00 47.53 91 ILE A O 1
ATOM 723 N N . ILE A 1 92 ? -1.110 11.795 -3.395 1.00 49.78 92 ILE A N 1
ATOM 724 C CA . ILE A 1 92 ? -0.746 10.906 -2.292 1.00 49.78 92 ILE A CA 1
ATOM 725 C C . ILE A 1 92 ? 0.659 10.402 -2.631 1.00 49.78 92 ILE A C 1
ATOM 727 O O . ILE A 1 92 ? 0.805 9.685 -3.631 1.00 49.78 92 ILE A O 1
ATOM 731 N N . PRO A 1 93 ? 1.702 10.766 -1.853 1.00 43.09 93 PRO A N 1
ATOM 732 C CA . PRO A 1 93 ? 3.044 10.295 -2.110 1.00 43.09 93 PRO A CA 1
ATOM 733 C C . PRO A 1 93 ? 2.957 8.790 -2.011 1.00 43.09 93 PRO A C 1
ATOM 735 O O . PRO A 1 93 ? 2.650 8.227 -0.959 1.00 43.09 93 PRO A O 1
ATOM 738 N N . THR A 1 94 ? 3.139 8.146 -3.155 1.00 47.97 94 THR A N 1
ATOM 739 C CA . THR A 1 94 ? 3.133 6.705 -3.274 1.00 47.97 94 THR A CA 1
ATOM 740 C C . THR A 1 94 ? 3.973 6.143 -2.134 1.00 47.97 94 THR A C 1
ATOM 742 O O . THR A 1 94 ? 5.197 6.281 -2.136 1.00 47.97 94 THR A O 1
ATOM 745 N N . SER A 1 95 ? 3.351 5.415 -1.204 1.00 41.03 95 SER A N 1
ATOM 746 C CA . SER A 1 95 ? 4.007 4.209 -0.723 1.00 41.03 95 SER A CA 1
ATOM 747 C C . SER A 1 95 ? 4.119 3.341 -1.969 1.00 41.03 95 SER A C 1
ATOM 749 O O . SER A 1 95 ? 3.180 2.619 -2.317 1.00 41.03 95 SER A O 1
ATOM 751 N N . LYS A 1 96 ? 5.197 3.578 -2.734 1.00 46.34 96 LYS A N 1
ATOM 752 C CA . LYS A 1 96 ? 5.548 2.869 -3.960 1.00 46.34 96 LYS A CA 1
ATOM 753 C C . LYS A 1 96 ? 5.384 1.410 -3.601 1.00 46.34 96 LYS A C 1
ATOM 755 O O . LYS A 1 96 ? 6.069 0.939 -2.689 1.00 46.34 96 LYS A O 1
ATOM 760 N N . GLN A 1 97 ? 4.385 0.759 -4.198 1.00 46.41 97 GLN A N 1
ATOM 761 C CA . GLN A 1 97 ? 4.075 -0.618 -3.851 1.00 46.41 97 GLN A CA 1
ATOM 762 C C . GLN A 1 97 ? 5.382 -1.412 -3.879 1.00 46.41 97 GLN A C 1
ATOM 764 O O . GLN A 1 97 ? 6.189 -1.190 -4.792 1.00 46.41 97 GLN A O 1
ATOM 769 N N . PRO A 1 98 ? 5.646 -2.245 -2.855 1.00 49.09 98 PRO A N 1
ATOM 770 C CA . PRO A 1 98 ? 6.884 -2.996 -2.790 1.00 49.09 98 PRO A CA 1
ATOM 771 C C . PRO A 1 98 ? 7.009 -3.747 -4.105 1.00 49.09 98 PRO A C 1
ATOM 773 O O . PRO A 1 98 ? 6.111 -4.494 -4.488 1.00 49.09 98 PRO A O 1
ATOM 776 N N . THR A 1 99 ? 8.084 -3.452 -4.827 1.00 58.34 99 T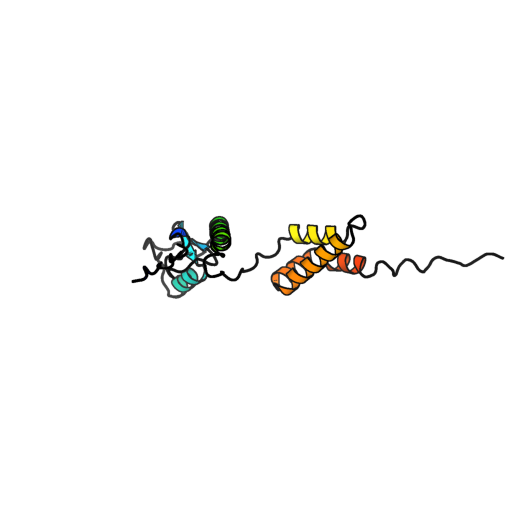HR A N 1
ATOM 777 C CA . THR A 1 99 ? 8.372 -4.073 -6.117 1.00 58.34 99 THR A CA 1
ATOM 778 C C . THR A 1 99 ? 8.109 -5.566 -6.041 1.00 58.34 99 THR A C 1
ATOM 780 O O . THR A 1 99 ? 8.691 -6.265 -5.216 1.00 58.34 99 THR A O 1
ATOM 783 N N . TYR A 1 100 ? 7.181 -6.053 -6.863 1.00 67.69 100 TYR A N 1
ATOM 784 C CA . TYR A 1 100 ? 6.796 -7.454 -6.827 1.00 67.69 100 TYR A CA 1
ATOM 785 C C . TYR A 1 100 ? 7.982 -8.321 -7.246 1.00 67.69 100 TYR A C 1
ATOM 787 O O . TYR A 1 100 ? 8.663 -8.025 -8.231 1.00 67.69 100 TYR A O 1
ATOM 795 N N . SER A 1 101 ? 8.199 -9.418 -6.519 1.00 74.19 101 SER A N 1
ATOM 796 C CA . SER A 1 101 ? 9.278 -10.383 -6.773 1.00 74.19 101 SER A CA 1
ATOM 797 C C . SER A 1 101 ? 9.362 -10.783 -8.256 1.00 74.19 101 SER A C 1
ATOM 799 O O . SER A 1 101 ? 10.437 -10.796 -8.845 1.00 74.19 101 SER A O 1
ATOM 801 N N . THR A 1 102 ? 8.215 -10.976 -8.912 1.00 75.19 102 THR A N 1
ATOM 802 C CA . THR A 1 102 ? 8.112 -11.295 -10.345 1.00 75.19 102 THR A CA 1
ATOM 803 C C . THR A 1 102 ? 8.655 -10.192 -11.257 1.00 75.19 102 THR A C 1
ATOM 805 O O . THR A 1 102 ? 9.368 -10.473 -12.217 1.00 75.19 102 THR A O 1
ATOM 808 N N . MET A 1 103 ? 8.366 -8.924 -10.954 1.00 78.75 103 MET A N 1
ATOM 809 C CA . MET A 1 103 ? 8.865 -7.786 -11.731 1.00 78.75 103 MET A CA 1
ATOM 810 C C . MET A 1 103 ? 10.388 -7.666 -11.613 1.00 78.75 103 MET A C 1
ATOM 812 O O . MET A 1 103 ? 11.069 -7.433 -12.609 1.00 78.75 103 MET A O 1
ATOM 816 N N . VAL A 1 104 ? 10.922 -7.873 -10.406 1.00 84.56 104 VAL A N 1
ATOM 817 C CA . VAL A 1 104 ? 12.367 -7.872 -10.152 1.00 84.56 104 VAL A CA 1
ATOM 818 C C . VAL A 1 104 ? 13.054 -9.016 -10.899 1.00 84.56 104 VAL A C 1
ATOM 820 O O . VAL A 1 104 ? 14.053 -8.773 -11.571 1.00 84.56 104 VAL A O 1
ATOM 823 N N . LYS A 1 105 ? 12.495 -10.233 -10.863 1.00 82.88 105 LYS A N 1
ATOM 824 C CA . LYS A 1 105 ? 13.007 -11.383 -11.631 1.00 82.88 105 LYS A CA 1
ATOM 825 C C . LYS A 1 105 ? 13.044 -11.103 -13.130 1.00 82.88 105 LYS A C 1
ATOM 827 O O . LYS A 1 105 ? 14.049 -11.378 -13.774 1.00 82.88 105 LYS A O 1
ATOM 832 N N . ASN A 1 106 ? 11.988 -10.505 -13.681 1.00 84.50 106 ASN A N 1
ATOM 833 C CA . ASN A 1 106 ? 11.942 -10.158 -15.101 1.00 84.50 106 ASN A CA 1
ATOM 834 C C . ASN A 1 106 ? 13.010 -9.123 -15.477 1.00 84.50 106 ASN A C 1
ATOM 836 O O . ASN A 1 106 ? 13.678 -9.287 -16.494 1.00 84.50 106 ASN A O 1
ATOM 840 N N . LEU A 1 107 ? 13.218 -8.096 -14.647 1.00 85.75 107 LEU A N 1
ATOM 841 C CA . LEU A 1 107 ? 14.273 -7.100 -14.865 1.00 85.75 107 LEU A CA 1
ATOM 842 C C . LEU A 1 107 ? 15.677 -7.713 -14.766 1.00 85.75 107 LEU A C 1
ATOM 844 O O . LEU A 1 107 ? 16.539 -7.390 -15.579 1.00 85.75 107 LEU A O 1
ATOM 848 N N . LEU A 1 108 ? 15.902 -8.617 -13.810 1.00 86.12 108 LEU A N 1
ATOM 849 C CA . LEU A 1 108 ? 17.169 -9.338 -13.667 1.00 86.12 108 LEU A CA 1
ATOM 850 C C . LEU A 1 108 ? 17.432 -10.267 -14.861 1.00 86.12 108 LEU A C 1
ATOM 852 O O . LEU A 1 108 ? 18.536 -10.272 -15.398 1.00 86.12 108 LEU A O 1
ATOM 856 N N . ASN A 1 109 ? 16.411 -10.982 -15.338 1.00 85.12 109 ASN A N 1
ATOM 857 C CA . ASN A 1 109 ? 16.506 -11.824 -16.530 1.00 85.12 109 ASN A CA 1
ATOM 858 C C . ASN A 1 109 ? 16.774 -10.996 -17.792 1.00 85.12 109 ASN A C 1
ATOM 860 O O . ASN A 1 109 ? 17.604 -11.384 -18.609 1.00 85.12 109 ASN A O 1
ATOM 864 N N . GLN A 1 110 ? 16.127 -9.836 -17.942 1.00 86.00 110 GLN A N 1
ATOM 865 C CA . GLN A 1 110 ? 16.399 -8.918 -19.052 1.00 86.00 110 GLN A CA 1
ATOM 866 C C . GLN A 1 110 ? 17.821 -8.359 -18.997 1.00 86.00 110 GLN A C 1
ATOM 868 O O . GLN A 1 110 ? 18.473 -8.290 -20.032 1.00 86.00 110 GLN A O 1
ATOM 873 N N . ALA A 1 111 ? 18.322 -8.005 -17.810 1.00 85.44 111 ALA A N 1
ATOM 874 C CA . ALA A 1 111 ? 19.695 -7.535 -17.635 1.00 85.44 111 ALA A CA 1
ATOM 875 C C . ALA A 1 111 ? 20.736 -8.637 -17.920 1.00 85.44 111 ALA A C 1
ATOM 877 O O . ALA A 1 111 ? 21.798 -8.345 -18.469 1.00 85.44 111 ALA A O 1
ATOM 878 N N . SER A 1 112 ? 20.415 -9.890 -17.581 1.00 85.12 112 SER A N 1
ATOM 879 C CA . SER A 1 112 ? 21.274 -11.067 -17.777 1.00 85.12 112 SER A CA 1
ATOM 880 C C . SER A 1 112 ? 21.216 -11.646 -19.201 1.00 85.12 112 SER A C 1
ATOM 882 O O . SER A 1 112 ? 22.144 -12.319 -19.648 1.00 85.12 112 SER A O 1
ATOM 884 N N . SER A 1 113 ? 20.139 -11.386 -19.952 1.00 84.69 113 SER A N 1
ATOM 885 C CA . SER A 1 113 ? 19.933 -11.955 -21.288 1.00 84.69 113 SER A CA 1
ATOM 886 C C . SER A 1 113 ? 20.969 -11.435 -22.287 1.00 84.69 113 SER A C 1
ATOM 888 O O . SER A 1 113 ? 20.892 -10.310 -22.772 1.00 84.69 113 SER A O 1
ATOM 890 N N . ARG A 1 114 ? 21.947 -12.278 -22.631 1.00 73.88 114 ARG A N 1
ATOM 891 C CA . ARG A 1 114 ? 23.053 -11.939 -23.549 1.00 73.88 114 ARG A CA 1
ATOM 892 C C . ARG A 1 114 ? 22.603 -11.683 -24.985 1.00 73.88 114 ARG A C 1
ATOM 894 O O . ARG A 1 114 ? 23.273 -10.950 -25.702 1.00 73.88 114 ARG A O 1
ATOM 901 N N . SER A 1 115 ? 21.478 -12.267 -25.387 1.00 79.44 115 SER A N 1
ATOM 902 C CA . SER A 1 115 ? 20.853 -12.031 -26.689 1.00 79.44 115 SER A CA 1
ATOM 903 C C . SER A 1 115 ? 20.083 -10.708 -26.747 1.00 79.44 115 SER A C 1
ATOM 905 O O . SER A 1 115 ? 19.657 -10.304 -27.825 1.00 79.44 115 SER A O 1
ATOM 907 N N . ALA A 1 116 ? 19.876 -10.034 -25.609 1.00 81.88 116 ALA A N 1
ATOM 908 C CA . ALA A 1 116 ? 19.166 -8.767 -25.566 1.00 81.88 116 ALA A CA 1
ATOM 909 C C . ALA A 1 116 ? 20.074 -7.587 -25.975 1.00 81.88 116 ALA A C 1
ATOM 911 O O . ALA A 1 116 ? 21.255 -7.539 -25.595 1.00 81.88 116 ALA A O 1
ATOM 912 N N . PRO A 1 117 ? 19.517 -6.579 -26.678 1.00 84.62 117 PRO A N 1
ATOM 913 C CA . PRO A 1 117 ? 20.232 -5.354 -27.020 1.00 84.62 117 PRO A CA 1
ATOM 914 C C . PRO A 1 117 ? 20.845 -4.689 -25.786 1.00 84.62 117 PRO A C 1
ATOM 916 O O . PRO A 1 117 ? 20.268 -4.719 -24.694 1.00 84.62 117 PRO A O 1
ATOM 919 N N . PHE A 1 118 ? 22.008 -4.059 -25.958 1.00 83.75 118 PHE A N 1
ATOM 920 C CA . PHE A 1 118 ? 22.702 -3.362 -24.873 1.00 83.75 118 PHE A CA 1
ATOM 921 C C . PHE A 1 118 ? 21.813 -2.312 -24.192 1.00 83.75 118 PHE A C 1
ATOM 923 O O . PHE A 1 118 ? 21.744 -2.281 -22.965 1.00 83.75 118 PHE A O 1
ATOM 930 N N . ASP A 1 119 ? 21.061 -1.528 -24.968 1.00 83.50 119 ASP A N 1
ATOM 931 C CA . ASP A 1 119 ? 20.154 -0.506 -24.434 1.00 83.50 119 ASP A CA 1
ATOM 932 C C . ASP A 1 119 ? 19.060 -1.095 -23.547 1.00 83.50 119 ASP A C 1
ATOM 934 O O . ASP A 1 119 ? 18.727 -0.531 -22.502 1.00 83.50 119 ASP A O 1
ATOM 938 N N . LEU A 1 120 ? 18.541 -2.273 -23.909 1.00 80.88 120 LEU A N 1
ATOM 939 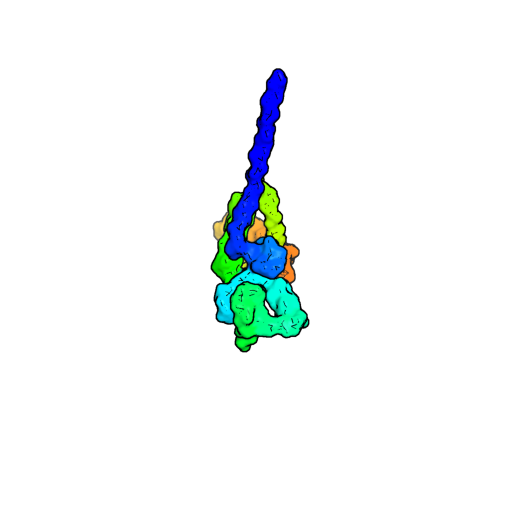C CA . LEU A 1 120 ? 17.521 -2.956 -23.124 1.00 80.88 120 LEU A CA 1
ATOM 940 C C . LEU A 1 120 ? 18.101 -3.439 -21.789 1.00 80.88 120 LEU A C 1
ATOM 942 O O . LEU A 1 120 ? 17.518 -3.168 -20.737 1.00 80.88 120 LEU A O 1
ATOM 946 N N . ARG A 1 121 ? 19.293 -4.048 -21.807 1.00 88.56 121 ARG A N 1
ATOM 947 C CA . ARG A 1 121 ? 20.015 -4.463 -20.591 1.00 88.56 121 ARG A CA 1
ATOM 948 C C . ARG A 1 121 ? 20.340 -3.275 -19.685 1.00 88.56 121 ARG A C 1
ATOM 950 O O . ARG A 1 121 ? 20.117 -3.326 -18.475 1.00 88.56 121 ARG A O 1
ATOM 957 N N . LEU A 1 122 ? 20.807 -2.174 -20.269 1.00 84.56 122 LEU A N 1
ATOM 958 C CA . LEU A 1 122 ? 21.137 -0.950 -19.546 1.00 84.56 122 LEU A CA 1
ATOM 959 C C . LEU A 1 122 ? 19.891 -0.278 -18.956 1.00 84.56 122 LEU A C 1
ATOM 961 O O . LEU A 1 122 ? 19.927 0.202 -17.821 1.00 84.56 122 LEU A O 1
ATOM 965 N N . SER A 1 123 ? 18.774 -0.270 -19.688 1.00 83.31 123 SER A N 1
ATOM 966 C CA . SER A 1 123 ? 17.494 0.243 -19.193 1.00 83.31 123 SER A CA 1
ATOM 967 C C . SER A 1 123 ? 16.983 -0.572 -17.998 1.00 83.31 123 SER A C 1
ATOM 969 O O . SER A 1 123 ? 16.560 0.014 -16.998 1.00 83.31 123 SER A O 1
ATOM 971 N N . ALA A 1 124 ? 17.121 -1.903 -18.041 1.00 85.69 124 ALA A N 1
ATOM 972 C CA . ALA A 1 124 ? 16.762 -2.790 -16.940 1.00 85.69 124 ALA A CA 1
ATOM 973 C C . ALA A 1 124 ? 17.621 -2.519 -15.692 1.00 85.69 124 ALA A C 1
ATOM 975 O O . ALA A 1 124 ? 17.081 -2.378 -14.593 1.00 85.69 124 ALA A O 1
ATOM 976 N N . LEU A 1 125 ? 18.938 -2.341 -15.855 1.00 88.25 125 LEU A N 1
ATOM 977 C CA . LEU A 1 125 ? 19.858 -2.003 -14.759 1.00 88.25 125 LEU A CA 1
ATOM 978 C C . LEU A 1 125 ? 19.579 -0.618 -14.154 1.00 88.25 125 LEU A C 1
ATOM 980 O O . LEU A 1 125 ? 19.533 -0.471 -12.932 1.00 88.25 125 LEU A O 1
ATOM 984 N N . ARG A 1 126 ? 19.333 0.404 -14.986 1.00 87.81 126 ARG A N 1
ATOM 985 C CA . ARG A 1 126 ? 18.950 1.753 -14.522 1.00 87.81 126 ARG A CA 1
ATOM 986 C C . ARG A 1 126 ? 17.657 1.723 -13.715 1.00 87.81 126 ARG A C 1
ATOM 988 O O . ARG A 1 126 ? 17.548 2.403 -12.696 1.00 87.81 126 ARG A O 1
ATOM 995 N N . ARG A 1 127 ? 16.697 0.909 -14.150 1.00 84.88 127 ARG A N 1
ATOM 996 C CA . ARG A 1 127 ? 15.410 0.732 -13.481 1.00 84.88 127 ARG A CA 1
ATOM 997 C C . ARG A 1 127 ? 15.564 -0.010 -12.153 1.00 84.88 127 ARG A C 1
ATOM 999 O O . ARG A 1 127 ? 15.030 0.458 -11.155 1.00 84.88 127 ARG A O 1
ATOM 1006 N N . LEU A 1 128 ? 16.371 -1.074 -12.094 1.00 86.81 128 LEU A N 1
ATOM 1007 C CA . LEU A 1 128 ? 16.741 -1.738 -10.835 1.00 86.81 128 LEU A CA 1
ATOM 1008 C C . LEU A 1 128 ? 17.419 -0.771 -9.851 1.00 86.81 128 LEU A C 1
ATOM 1010 O O . LEU A 1 128 ? 17.079 -0.773 -8.670 1.00 86.81 128 LEU A O 1
ATOM 1014 N N . ARG A 1 129 ? 18.306 0.109 -10.334 1.00 87.81 129 ARG A N 1
ATOM 1015 C CA . ARG A 1 129 ? 18.927 1.164 -9.515 1.00 87.81 129 ARG A CA 1
ATOM 1016 C C . ARG A 1 129 ? 17.903 2.169 -8.979 1.00 87.81 129 ARG A C 1
ATOM 1018 O O . ARG A 1 129 ? 17.962 2.529 -7.811 1.00 87.81 129 ARG A O 1
ATOM 1025 N N . GLY A 1 130 ? 16.947 2.615 -9.794 1.00 82.62 130 GLY A N 1
ATOM 1026 C CA . GLY A 1 130 ? 15.864 3.485 -9.313 1.00 82.62 130 GLY A CA 1
ATOM 1027 C C . GLY A 1 130 ? 15.081 2.834 -8.169 1.00 82.62 130 GLY A C 1
ATOM 1028 O O . GLY A 1 130 ? 14.873 3.435 -7.119 1.00 82.62 130 GLY A O 1
ATOM 1029 N N . LEU A 1 131 ? 14.761 1.547 -8.320 1.00 82.31 131 LEU A N 1
ATOM 1030 C CA . LEU A 1 131 ? 14.022 0.782 -7.319 1.00 82.31 131 LEU A CA 1
ATOM 1031 C C . LEU A 1 131 ? 14.785 0.612 -5.999 1.00 82.31 131 LEU A C 1
ATOM 1033 O O . LEU A 1 131 ? 14.157 0.654 -4.939 1.00 82.31 131 LEU A O 1
ATOM 1037 N N . THR A 1 132 ? 16.113 0.450 -6.031 1.00 84.69 132 THR A N 1
ATOM 1038 C CA . THR A 1 132 ? 16.927 0.392 -4.805 1.00 84.69 132 THR A CA 1
ATOM 1039 C C . THR A 1 132 ? 17.028 1.746 -4.103 1.00 84.69 132 THR A C 1
ATOM 1041 O O . THR A 1 132 ? 17.084 1.778 -2.873 1.00 84.69 132 THR A O 1
ATOM 1044 N N . HIS A 1 133 ? 17.029 2.862 -4.834 1.00 82.31 133 HIS A N 1
ATOM 1045 C CA . HIS A 1 133 ? 17.000 4.202 -4.236 1.00 82.31 133 HIS A CA 1
ATOM 1046 C C . HIS A 1 133 ? 15.639 4.544 -3.623 1.00 82.31 133 HIS A C 1
ATOM 1048 O O . HIS A 1 133 ? 15.589 5.189 -2.581 1.00 82.31 133 HIS A O 1
ATOM 1054 N N . ASP A 1 134 ? 14.559 4.046 -4.220 1.00 75.75 134 ASP A N 1
ATOM 1055 C CA . ASP A 1 134 ? 13.190 4.389 -3.845 1.00 75.75 134 ASP A CA 1
ATOM 1056 C C . ASP A 1 134 ? 12.727 3.841 -2.489 1.00 75.75 134 ASP A C 1
ATOM 1058 O O . ASP A 1 134 ? 11.874 4.447 -1.842 1.00 75.75 134 ASP A O 1
ATOM 1062 N N . SER A 1 135 ? 13.215 2.673 -2.055 1.00 76.56 135 SER A N 1
ATOM 1063 C CA . SER A 1 135 ? 12.761 2.080 -0.792 1.00 76.56 135 SER A CA 1
ATOM 1064 C C . SER A 1 135 ? 13.701 1.011 -0.246 1.00 76.56 135 SER A C 1
ATOM 1066 O O . SER A 1 135 ? 14.165 0.127 -0.970 1.00 76.56 135 SER A O 1
ATOM 1068 N N . VAL A 1 136 ? 13.879 0.998 1.079 1.00 75.62 136 VAL A N 1
ATOM 1069 C CA . VAL A 1 136 ? 14.564 -0.089 1.801 1.00 75.62 136 VAL A CA 1
ATOM 1070 C C . VAL A 1 136 ? 13.847 -1.434 1.596 1.00 75.62 136 VAL A C 1
ATOM 1072 O O . VAL A 1 136 ? 14.500 -2.469 1.458 1.00 75.62 136 VAL A O 1
ATOM 1075 N N . LYS A 1 137 ? 12.510 -1.431 1.477 1.00 75.50 137 LYS A N 1
ATOM 1076 C CA . LYS A 1 137 ? 11.720 -2.644 1.194 1.00 75.50 137 LYS A CA 1
ATOM 1077 C C . LYS A 1 137 ? 12.055 -3.212 -0.191 1.00 75.50 137 LYS A C 1
ATOM 1079 O O . LYS A 1 137 ? 12.257 -4.416 -0.313 1.00 75.50 137 LYS A O 1
ATOM 1084 N N . ASN A 1 138 ? 12.227 -2.356 -1.201 1.00 81.50 138 ASN A N 1
ATOM 1085 C CA . ASN A 1 138 ? 12.643 -2.770 -2.547 1.00 81.50 138 ASN A CA 1
ATOM 1086 C C . ASN A 1 138 ? 14.051 -3.377 -2.549 1.00 81.50 138 ASN A C 1
ATOM 1088 O O . ASN A 1 138 ? 14.258 -4.420 -3.164 1.00 81.50 138 ASN A O 1
ATOM 1092 N N . ARG A 1 139 ? 15.007 -2.791 -1.808 1.00 84.12 139 ARG A N 1
ATOM 1093 C CA . ARG A 1 139 ? 16.353 -3.382 -1.639 1.00 84.12 139 ARG A CA 1
ATOM 1094 C C . ARG A 1 139 ? 16.269 -4.807 -1.096 1.00 84.12 139 ARG A C 1
ATOM 1096 O O . ARG A 1 139 ? 16.923 -5.706 -1.613 1.00 84.12 139 ARG A O 1
ATOM 1103 N N . SER A 1 140 ? 15.416 -5.010 -0.093 1.00 81.12 140 SER A N 1
ATOM 1104 C CA . SER A 1 140 ? 15.186 -6.312 0.535 1.00 81.12 140 SER A CA 1
ATOM 1105 C C . SER A 1 140 ? 14.561 -7.338 -0.424 1.00 81.12 140 SER A C 1
ATOM 1107 O O . SER A 1 140 ? 14.881 -8.524 -0.352 1.00 81.12 140 SER A O 1
ATOM 1109 N N . VAL A 1 141 ? 13.688 -6.909 -1.342 1.00 83.25 141 VAL A N 1
ATOM 1110 C CA . VAL A 1 141 ? 13.116 -7.791 -2.375 1.00 83.25 141 VAL A CA 1
ATOM 1111 C C . VAL A 1 141 ? 14.141 -8.112 -3.462 1.00 83.25 141 VAL A C 1
ATOM 1113 O O . VAL A 1 141 ? 14.234 -9.259 -3.891 1.00 83.25 141 VAL A O 1
ATOM 1116 N N . ILE A 1 142 ? 14.945 -7.135 -3.883 1.00 84.81 142 ILE A N 1
ATOM 1117 C CA . ILE A 1 142 ? 15.989 -7.328 -4.897 1.00 84.81 142 ILE A CA 1
ATOM 1118 C C . ILE A 1 142 ? 17.062 -8.298 -4.393 1.00 84.81 142 ILE A C 1
ATOM 1120 O O . ILE A 1 142 ? 17.398 -9.250 -5.093 1.00 84.81 142 ILE A O 1
ATOM 1124 N N . ALA A 1 143 ? 17.515 -8.140 -3.147 1.00 83.62 143 ALA A N 1
ATOM 1125 C CA . ALA A 1 143 ? 18.479 -9.049 -2.529 1.00 83.62 143 ALA A CA 1
ATOM 1126 C C . ALA A 1 143 ? 17.976 -10.505 -2.457 1.00 83.62 143 ALA A C 1
ATOM 1128 O O . ALA A 1 143 ? 18.751 -11.428 -2.681 1.00 83.62 143 ALA A O 1
ATOM 1129 N N . ARG A 1 144 ? 16.672 -10.723 -2.220 1.00 82.94 144 ARG A N 1
ATOM 1130 C CA . ARG A 1 144 ? 16.055 -12.065 -2.182 1.00 82.94 144 ARG A CA 1
ATOM 1131 C C . ARG A 1 144 ? 15.940 -12.755 -3.546 1.00 82.94 144 ARG A C 1
ATOM 1133 O O . ARG A 1 144 ? 15.588 -13.927 -3.592 1.00 82.94 144 ARG A O 1
ATOM 1140 N N . ASN A 1 145 ? 16.187 -12.049 -4.648 1.00 82.25 145 ASN A N 1
ATOM 1141 C CA . ASN A 1 145 ? 16.011 -12.563 -6.009 1.00 82.25 145 ASN A CA 1
ATOM 1142 C C . ASN A 1 145 ? 17.342 -12.885 -6.710 1.00 82.25 145 ASN A C 1
ATOM 1144 O O . ASN A 1 145 ? 17.435 -12.745 -7.926 1.00 82.25 145 ASN A O 1
ATOM 1148 N N . ASN A 1 146 ? 18.372 -13.296 -5.960 1.00 81.44 146 ASN A N 1
ATOM 1149 C CA . ASN A 1 146 ? 19.715 -13.608 -6.481 1.00 81.44 146 ASN A CA 1
ATOM 1150 C C . ASN A 1 146 ? 20.325 -12.469 -7.321 1.00 81.44 146 ASN A C 1
ATOM 1152 O O . ASN A 1 146 ? 21.098 -12.681 -8.257 1.00 81.44 146 ASN A O 1
ATOM 1156 N N . ALA A 1 147 ? 19.941 -11.224 -7.015 1.00 85.12 147 ALA A N 1
ATOM 1157 C CA . ALA A 1 147 ? 20.411 -10.064 -7.759 1.00 85.12 147 ALA A CA 1
ATOM 1158 C C . ALA A 1 147 ? 21.931 -9.908 -7.651 1.00 85.12 147 ALA A C 1
ATOM 1160 O O . ALA A 1 147 ? 22.562 -9.459 -8.599 1.00 85.12 147 ALA A O 1
ATOM 1161 N N . ARG A 1 148 ? 22.525 -10.305 -6.518 1.00 85.81 148 ARG A N 1
ATOM 1162 C CA . ARG A 1 148 ? 23.975 -10.291 -6.301 1.00 85.81 148 ARG A CA 1
ATOM 1163 C C . ARG A 1 148 ? 24.692 -11.136 -7.347 1.00 85.81 148 ARG A C 1
ATOM 1165 O O . ARG A 1 148 ? 25.576 -10.630 -8.025 1.00 85.81 148 ARG A O 1
ATOM 1172 N N . GLU A 1 149 ? 24.308 -12.397 -7.483 1.00 83.50 149 GLU A N 1
ATOM 1173 C CA . GLU A 1 149 ? 24.964 -13.360 -8.365 1.00 83.50 149 GLU A CA 1
ATOM 1174 C C . GLU A 1 149 ? 24.844 -12.916 -9.827 1.00 83.50 149 GLU A C 1
ATOM 1176 O O . GLU A 1 149 ? 25.824 -12.930 -10.568 1.00 83.50 149 GLU A O 1
ATOM 1181 N N . ILE A 1 150 ? 23.664 -12.424 -10.217 1.00 84.81 150 ILE A N 1
ATOM 1182 C CA . ILE A 1 150 ? 23.397 -11.937 -11.575 1.00 84.81 150 ILE A CA 1
ATOM 1183 C C . ILE A 1 150 ? 24.201 -10.667 -11.882 1.00 84.81 150 ILE A C 1
ATOM 1185 O O . ILE A 1 150 ? 24.799 -10.557 -12.949 1.00 84.81 150 ILE A O 1
ATOM 1189 N N . LEU A 1 151 ? 24.252 -9.705 -10.956 1.00 86.56 151 LEU A N 1
ATOM 1190 C CA . LEU A 1 151 ? 25.010 -8.467 -11.152 1.00 86.56 151 LEU A CA 1
ATOM 1191 C C . LEU A 1 151 ? 26.521 -8.720 -11.189 1.00 86.56 151 LEU A C 1
ATOM 1193 O O . LEU A 1 151 ? 27.210 -8.092 -11.990 1.00 86.56 151 LEU A O 1
ATOM 1197 N N . LEU A 1 152 ? 27.026 -9.654 -10.376 1.00 84.81 152 LEU A N 1
ATOM 1198 C CA . LEU A 1 152 ? 28.424 -10.087 -10.427 1.00 84.81 152 LEU A CA 1
ATOM 1199 C C . LEU A 1 152 ? 28.749 -10.753 -11.769 1.00 84.81 152 LEU A C 1
ATOM 1201 O O . LEU A 1 152 ? 29.754 -10.403 -12.381 1.00 84.81 152 LEU A O 1
ATOM 1205 N N . ALA A 1 153 ? 27.876 -11.634 -12.266 1.00 83.94 153 ALA A N 1
ATOM 1206 C CA . ALA A 1 153 ? 28.045 -12.269 -13.573 1.00 83.94 153 ALA A CA 1
ATOM 1207 C C . ALA A 1 153 ? 28.062 -11.251 -14.728 1.00 83.94 153 ALA A C 1
ATOM 1209 O O . ALA A 1 153 ? 28.817 -11.415 -15.682 1.00 83.94 153 ALA A O 1
ATOM 1210 N N . ILE A 1 154 ? 27.265 -10.180 -14.637 1.00 84.44 154 ILE A N 1
ATOM 1211 C CA . ILE A 1 154 ? 27.263 -9.091 -15.625 1.00 84.44 154 ILE A CA 1
ATOM 1212 C C . ILE A 1 154 ? 28.542 -8.241 -15.523 1.00 84.44 154 ILE A C 1
ATOM 1214 O O . ILE A 1 154 ? 29.110 -7.876 -16.550 1.00 84.44 154 ILE A O 1
ATOM 1218 N N . ALA A 1 155 ? 28.992 -7.908 -14.307 1.00 83.75 155 ALA A N 1
ATOM 1219 C CA . ALA A 1 155 ? 30.129 -7.012 -14.078 1.00 83.75 155 ALA A CA 1
ATOM 1220 C C . ALA A 1 155 ? 31.489 -7.663 -14.372 1.00 83.75 155 ALA A C 1
ATOM 1222 O O . ALA A 1 155 ? 32.382 -7.010 -14.908 1.00 83.75 155 ALA A O 1
ATOM 1223 N N . PHE A 1 156 ? 31.643 -8.944 -14.033 1.00 80.69 156 PHE A N 1
ATOM 1224 C CA . PHE A 1 156 ? 32.920 -9.663 -14.088 1.00 80.69 156 PHE A CA 1
ATOM 1225 C C . PHE A 1 156 ? 33.044 -10.621 -15.273 1.00 80.69 156 PHE A C 1
ATOM 1227 O O . PHE A 1 156 ? 33.957 -11.439 -15.322 1.00 80.69 156 PHE A O 1
ATOM 1234 N N . PHE A 1 157 ? 32.180 -10.470 -16.275 1.00 67.25 157 PHE A N 1
ATOM 1235 C CA . PHE A 1 157 ? 32.133 -11.325 -17.459 1.00 67.25 157 PHE A CA 1
ATOM 1236 C C . PHE A 1 157 ? 33.470 -11.446 -18.233 1.00 67.25 157 PHE A C 1
ATOM 1238 O O . PHE A 1 157 ? 33.663 -12.409 -18.966 1.00 67.25 157 PHE A O 1
ATOM 1245 N N . ASN A 1 158 ? 34.409 -10.507 -18.066 1.00 56.53 158 ASN A N 1
ATOM 1246 C CA . ASN A 1 158 ? 35.705 -10.503 -18.760 1.00 56.53 158 ASN A CA 1
ATOM 1247 C C . ASN A 1 158 ? 36.879 -11.133 -17.982 1.00 56.53 158 ASN A C 1
ATOM 1249 O O . ASN A 1 158 ? 37.996 -11.103 -18.492 1.00 56.53 158 ASN A O 1
ATOM 1253 N N . LEU A 1 159 ? 36.686 -11.681 -16.776 1.00 52.66 159 LEU A N 1
ATOM 1254 C CA . LEU A 1 159 ? 37.817 -12.206 -15.988 1.00 52.66 159 LEU A CA 1
ATOM 1255 C C . LEU A 1 159 ? 38.183 -13.672 -16.273 1.00 52.66 159 LEU A C 1
ATOM 1257 O O . LEU A 1 159 ? 39.317 -14.054 -16.007 1.00 52.66 159 LEU A O 1
ATOM 1261 N N . ASP A 1 160 ? 37.300 -14.459 -16.895 1.00 52.38 160 ASP A N 1
ATOM 1262 C CA . ASP A 1 160 ? 37.546 -15.897 -17.122 1.00 52.38 160 ASP A CA 1
ATOM 1263 C C . ASP A 1 160 ? 38.104 -16.231 -18.521 1.00 52.38 160 ASP A C 1
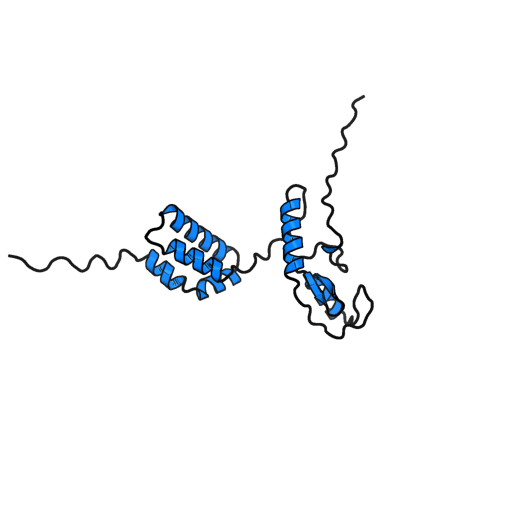ATOM 1265 O O . ASP A 1 160 ? 38.278 -17.398 -18.861 1.00 52.38 160 ASP A O 1
ATOM 1269 N N . SER A 1 161 ? 38.383 -15.232 -19.367 1.00 50.38 161 SER A N 1
ATOM 1270 C CA . SER A 1 161 ? 38.831 -15.468 -20.756 1.00 50.38 161 SER A CA 1
ATOM 1271 C C . SER A 1 161 ? 40.341 -15.335 -20.988 1.00 50.38 161 SER A C 1
ATOM 1273 O O . SER A 1 161 ? 40.757 -15.433 -22.136 1.00 50.38 161 SER A O 1
ATOM 1275 N N . ASN A 1 162 ? 41.171 -15.120 -19.956 1.00 45.28 162 ASN A N 1
ATOM 1276 C CA . ASN A 1 162 ? 42.613 -14.882 -20.155 1.00 45.28 162 ASN A CA 1
ATOM 1277 C C . ASN A 1 162 ? 43.552 -15.895 -19.482 1.00 45.28 162 ASN A C 1
ATOM 1279 O O . ASN A 1 162 ? 44.670 -15.561 -19.098 1.00 45.28 162 ASN A O 1
ATOM 1283 N N . SER A 1 163 ? 43.119 -17.146 -19.369 1.00 49.03 163 SER A N 1
ATOM 1284 C CA . SER A 1 163 ? 43.975 -18.258 -18.950 1.00 49.03 163 SER A CA 1
ATOM 1285 C C . SER A 1 163 ? 43.771 -19.467 -19.857 1.00 49.03 163 SER A C 1
ATOM 1287 O O . SER A 1 163 ? 43.412 -20.523 -19.367 1.00 49.03 163 SER A O 1
ATOM 1289 N N . ASN A 1 164 ? 43.956 -19.304 -21.178 1.00 49.34 164 ASN A N 1
ATOM 1290 C CA . ASN A 1 164 ? 44.158 -20.407 -22.138 1.00 49.34 164 ASN A CA 1
ATOM 1291 C C . ASN A 1 164 ? 44.721 -19.911 -23.495 1.00 49.34 164 ASN A C 1
ATOM 1293 O O . ASN A 1 164 ? 43.999 -19.867 -24.485 1.00 49.34 164 ASN A O 1
ATOM 1297 N N . SER A 1 165 ? 46.006 -19.539 -23.542 1.00 44.03 165 SER A N 1
ATOM 1298 C CA . SER A 1 165 ? 46.888 -19.558 -24.737 1.00 44.03 165 SER A CA 1
ATOM 1299 C C . SER A 1 165 ? 48.241 -18.967 -24.312 1.00 44.03 165 SER A C 1
ATOM 1301 O O . SER A 1 165 ? 48.265 -17.828 -23.866 1.00 44.03 165 SER A O 1
ATOM 1303 N N . SER A 1 166 ? 49.402 -19.611 -24.363 1.00 43.81 166 SER A N 1
ATOM 1304 C CA . SER A 1 166 ? 49.866 -20.726 -25.184 1.00 43.81 166 SER A CA 1
ATOM 1305 C C . SER A 1 166 ? 51.183 -21.247 -24.586 1.00 43.81 166 SER A C 1
ATOM 1307 O O . SER A 1 166 ? 52.166 -20.508 -24.542 1.00 43.81 166 SER A O 1
ATOM 1309 N N . GLU A 1 167 ? 51.208 -22.506 -24.157 1.00 48.19 167 GLU A N 1
ATOM 1310 C CA . GLU A 1 167 ? 52.434 -23.292 -23.996 1.00 48.19 167 GLU A CA 1
ATOM 1311 C C . GLU A 1 167 ? 52.463 -24.306 -25.155 1.00 48.19 167 GLU A C 1
ATOM 1313 O O . GLU A 1 167 ? 51.424 -24.880 -25.481 1.00 48.19 167 GLU A O 1
ATOM 1318 N N . PHE A 1 168 ? 53.644 -24.488 -25.757 1.00 39.59 168 PHE A N 1
ATOM 1319 C CA . PHE A 1 168 ? 53.999 -25.366 -26.888 1.00 39.59 168 PHE A CA 1
ATOM 1320 C C . PHE A 1 168 ? 53.608 -24.931 -28.315 1.00 39.59 168 PHE A C 1
ATOM 1322 O O . PHE A 1 168 ? 52.466 -25.066 -28.738 1.00 39.59 168 PHE A O 1
ATOM 1329 N N . SER A 1 169 ? 54.616 -24.514 -29.099 1.00 42.94 169 SER A N 1
ATOM 1330 C CA . SER A 1 169 ? 55.210 -25.366 -30.149 1.00 42.94 169 SER A CA 1
ATOM 1331 C C . SER A 1 169 ? 56.431 -24.709 -30.824 1.00 42.94 169 SER A C 1
ATOM 1333 O O . SER A 1 169 ? 56.288 -23.677 -31.468 1.00 42.94 169 SER A O 1
ATOM 1335 N N . HIS A 1 170 ? 57.557 -25.431 -30.720 1.00 38.22 170 HIS A N 1
ATOM 1336 C CA . HIS A 1 170 ? 58.786 -25.465 -31.536 1.00 38.22 170 HIS A CA 1
ATOM 1337 C C . HIS A 1 170 ? 59.798 -24.309 -31.550 1.00 38.22 170 HIS A C 1
ATOM 1339 O O . HIS A 1 170 ? 59.444 -23.167 -31.901 1.00 38.22 170 HIS A O 1
#

Organism: NCBI:txid205694

Secondary structure (DSSP, 8-state):
---------------GGGB-TTT-SBPSSEEE-TTS-EEEHHHHHHHHHTT--B-TTT--B-S---PEE-HHHHHHHHHHHHHHGGGT------------HHHHHHHHHHHH-TTS-HHHHHHHHHHHHHHHHH-HHHHHHHHTTTHHHHHHHHHSTTSSSSS-------

Radius of gyration: 26.04 Å; chains: 1; bounding box: 81×72×55 Å

Foldseek 3Di:
DDDDDDPPLPPLDDDQLQAAPQVRHGAQFWWAAPVRDIHRPVRLVVCVVVVDQADPPPRHGRPDSDTHTDPPSNVVSVVSCVVCVVNDPDDSPDPPPQPDLVNLLVLLCQLQPPPHDPVSNVVSVVVLVVQVVVDPSNVVSNVVNCVVVSVCCNVCVPPPPPPDDDDDDD

pLDDT: mean 74.54, std 16.21, range [36.0, 90.75]

InterPro domains:
  IPR003613 U-box domain [PF04564] (17-82)
  IPR003613 U-box domain [PS51698] (13-87)
  IPR003613 U-box domain [SM00504] (17-80)
  IPR013083 Zinc finger, RING/FYVE/PHD-type [G3DSA:3.30.40.10] (13-87)
  IPR045185 E3 ubiquitin-protein ligase PUB22/23/24-like [PTHR22849] (14-164)
  IPR045210 PUB protein, U-box domain, plant [cd16664] (18-66)